Protein AF-A0A6B3HX49-F1 (afdb_monomer_lite)

Foldseek 3Di:
DDLPVPPPPVDDDDDPLLVVLLCVLCVQLVNNVVPPPDLVVDDPVSNVSNNSSSQSSNVDPDDDDDPCVVVCVSNVVVPD

pLDDT: mean 75.58, std 16.82, range [38.34, 94.12]

Structure (mmCIF, N/CA/C/O backbone):
data_AF-A0A6B3HX49-F1
#
_entry.id   AF-A0A6B3HX49-F1
#
loop_
_atom_site.group_PDB
_atom_site.id
_atom_site.type_symbol
_atom_site.label_atom_id
_atom_site.label_alt_id
_atom_site.label_comp_id
_atom_site.label_asym_id
_atom_site.label_entity_id
_atom_site.label_seq_id
_atom_site.pdbx_PDB_ins_code
_atom_site.Cartn_x
_atom_site.Cartn_y
_atom_site.Cartn_z
_atom_site.occupancy
_atom_site.B_iso_or_equiv
_atom_site.auth_seq_id
_atom_site.auth_comp_id
_atom_site.auth_asym_id
_atom_site.auth_atom_id
_atom_site.pdbx_PDB_model_num
ATOM 1 N N . ALA A 1 1 ? 9.279 8.193 0.865 1.00 51.38 1 ALA A N 1
ATOM 2 C CA . ALA A 1 1 ? 10.624 8.551 0.360 1.00 51.38 1 ALA A CA 1
ATOM 3 C C . ALA A 1 1 ? 11.599 7.377 0.130 1.00 51.38 1 ALA A C 1
ATOM 5 O O . ALA A 1 1 ? 12.621 7.634 -0.486 1.00 51.38 1 ALA A O 1
ATOM 6 N N . ARG A 1 2 ? 11.378 6.115 0.561 1.00 60.25 2 ARG A N 1
ATOM 7 C CA . ARG A 1 2 ? 12.379 5.028 0.356 1.00 60.25 2 ARG A CA 1
ATOM 8 C C . ARG A 1 2 ? 11.774 3.613 0.234 1.00 60.25 2 ARG A C 1
ATOM 10 O O . ARG A 1 2 ? 12.154 2.721 0.976 1.00 60.25 2 ARG A O 1
ATOM 17 N N . GLY A 1 3 ? 10.811 3.412 -0.670 1.00 55.59 3 GLY A N 1
ATOM 18 C CA . GLY A 1 3 ? 10.078 2.135 -0.782 1.00 55.59 3 GLY A CA 1
ATOM 19 C C . GLY A 1 3 ? 10.801 1.011 -1.542 1.00 55.59 3 GLY A C 1
ATOM 20 O O . GLY A 1 3 ? 10.601 -0.152 -1.227 1.00 55.59 3 GLY A O 1
ATOM 21 N N . ARG A 1 4 ? 11.676 1.332 -2.509 1.00 53.34 4 ARG A N 1
ATOM 22 C CA . ARG A 1 4 ? 12.282 0.340 -3.424 1.00 53.34 4 ARG A CA 1
ATOM 23 C C . ARG A 1 4 ? 13.811 0.276 -3.361 1.00 53.34 4 ARG A C 1
ATOM 25 O O . ARG A 1 4 ? 14.484 0.297 -4.383 1.00 53.34 4 ARG A O 1
ATOM 32 N N . TYR A 1 5 ? 14.375 0.213 -2.161 1.00 56.88 5 TYR A N 1
ATOM 33 C CA . TYR A 1 5 ? 15.831 0.141 -1.978 1.00 56.88 5 TYR A CA 1
ATOM 34 C C . TYR A 1 5 ? 16.504 -1.175 -2.456 1.00 56.88 5 TYR A C 1
ATOM 36 O O . TYR A 1 5 ? 17.657 -1.103 -2.872 1.00 56.88 5 TYR A O 1
ATOM 44 N N . PRO A 1 6 ? 15.850 -2.361 -2.500 1.00 58.91 6 PRO A N 1
ATOM 45 C CA . PRO A 1 6 ? 16.547 -3.594 -2.901 1.00 58.91 6 PRO A CA 1
ATOM 46 C C . PRO A 1 6 ? 16.628 -3.853 -4.417 1.00 58.91 6 PRO A C 1
ATOM 48 O O . PRO A 1 6 ? 17.394 -4.716 -4.831 1.00 58.91 6 PRO A O 1
ATOM 51 N N . HIS A 1 7 ? 15.876 -3.124 -5.254 1.00 48.91 7 HIS A N 1
ATOM 52 C CA . HIS A 1 7 ? 15.897 -3.296 -6.723 1.00 48.91 7 HIS A CA 1
ATOM 53 C C . HIS A 1 7 ? 16.670 -2.195 -7.462 1.00 48.91 7 HIS A C 1
ATOM 55 O O . HIS A 1 7 ? 16.718 -2.192 -8.693 1.00 48.91 7 HIS A O 1
ATOM 61 N N . GLN A 1 8 ? 17.303 -1.270 -6.734 1.00 48.34 8 GLN A N 1
ATOM 62 C CA . GLN A 1 8 ? 18.148 -0.230 -7.319 1.00 48.34 8 GLN A CA 1
ATOM 63 C C . GLN A 1 8 ? 19.513 -0.808 -7.712 1.00 48.34 8 GLN A C 1
ATOM 65 O O . GLN A 1 8 ? 20.542 -0.532 -7.102 1.00 48.34 8 GLN A O 1
ATOM 70 N N . GLY A 1 9 ? 19.528 -1.599 -8.786 1.00 50.44 9 GLY A N 1
ATOM 71 C CA . GLY A 1 9 ? 20.697 -1.609 -9.657 1.00 50.44 9 GLY A CA 1
ATOM 72 C C . GLY A 1 9 ? 20.913 -0.181 -10.162 1.00 50.44 9 GLY A C 1
ATOM 73 O O . GLY A 1 9 ? 19.941 0.498 -10.492 1.00 50.44 9 GLY A O 1
ATOM 74 N N . LEU A 1 10 ? 22.168 0.268 -10.207 1.00 50.72 10 LEU A N 1
ATOM 75 C CA . LEU A 1 10 ? 22.618 1.645 -10.482 1.00 50.72 10 LEU A CA 1
ATOM 76 C C . LEU A 1 10 ? 22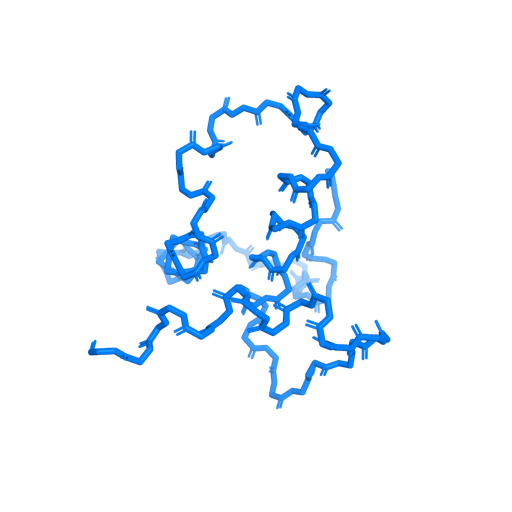.023 2.321 -11.749 1.00 50.72 10 LEU A C 1
ATOM 78 O O . LEU A 1 10 ? 22.302 3.489 -11.999 1.00 50.72 10 LEU A O 1
ATOM 82 N N . LEU A 1 11 ? 21.258 1.593 -12.572 1.00 48.44 11 LEU A N 1
ATOM 83 C CA . LEU A 1 11 ? 20.837 1.939 -13.932 1.00 48.44 11 LEU A CA 1
ATOM 84 C C . LEU A 1 11 ? 19.470 1.326 -14.330 1.00 48.44 11 LEU A C 1
ATOM 86 O O . LEU A 1 11 ? 19.332 0.841 -15.450 1.00 48.44 11 LEU A O 1
ATOM 90 N N . ARG A 1 12 ? 18.447 1.285 -13.461 1.00 48.91 12 ARG A N 1
ATOM 91 C CA . ARG A 1 12 ? 17.094 0.857 -13.892 1.00 48.91 12 ARG A CA 1
ATOM 92 C C . ARG A 1 12 ? 16.130 2.045 -13.962 1.00 48.91 12 ARG A C 1
ATOM 94 O O . ARG A 1 12 ? 15.704 2.568 -12.937 1.00 48.91 12 ARG A O 1
ATOM 101 N N . GLN A 1 13 ? 15.829 2.485 -15.186 1.00 53.44 13 GLN A N 1
ATOM 102 C CA . GLN A 1 13 ? 14.689 3.358 -15.480 1.00 53.44 13 GLN A CA 1
ATOM 103 C C . GLN A 1 13 ? 13.399 2.658 -15.040 1.00 53.44 13 GLN A C 1
ATOM 105 O O . GLN A 1 13 ? 13.272 1.452 -15.249 1.00 53.44 13 GLN A O 1
ATOM 110 N N . TRP A 1 14 ? 12.462 3.409 -14.450 1.00 60.31 14 TRP A N 1
ATOM 111 C CA . TRP A 1 14 ? 11.074 2.966 -14.289 1.00 60.31 14 TRP A CA 1
ATOM 112 C C . TRP A 1 14 ? 10.578 2.385 -15.613 1.00 60.31 14 TRP A C 1
ATOM 114 O O . TRP A 1 14 ? 10.598 3.073 -16.636 1.00 60.31 14 TRP A O 1
ATOM 124 N N . SER A 1 15 ? 10.195 1.114 -15.597 1.00 77.12 15 SER A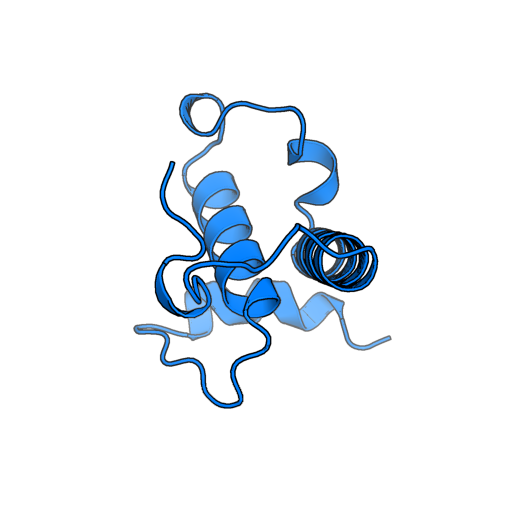 N 1
ATOM 125 C CA . SER A 1 15 ? 9.635 0.444 -16.764 1.00 77.12 15 SER A CA 1
ATOM 126 C C . SER A 1 15 ? 8.102 0.530 -16.747 1.00 77.12 15 SER A C 1
ATOM 128 O O . SER A 1 15 ? 7.508 0.621 -15.673 1.00 77.12 15 SER A O 1
ATOM 130 N N . PRO A 1 16 ? 7.431 0.432 -17.908 1.00 81.62 16 PRO A N 1
ATOM 131 C CA . PRO A 1 16 ? 5.975 0.255 -17.959 1.00 81.62 16 PRO A CA 1
ATOM 132 C C . PRO A 1 16 ? 5.490 -0.974 -17.168 1.00 81.62 16 PRO A C 1
ATOM 134 O O . PRO A 1 16 ? 4.350 -1.028 -16.714 1.00 81.62 16 PRO A O 1
ATOM 137 N N . GLU A 1 17 ? 6.362 -1.970 -16.990 1.00 83.94 17 GLU A N 1
ATOM 138 C CA . GLU A 1 17 ? 6.098 -3.135 -16.149 1.00 83.94 17 GLU A CA 1
ATOM 139 C C . GLU A 1 17 ? 6.052 -2.764 -14.660 1.00 83.94 17 GLU A C 1
ATOM 141 O O . GLU A 1 17 ? 5.139 -3.206 -13.965 1.00 83.94 17 GLU A O 1
ATOM 146 N N . ASP A 1 18 ? 6.964 -1.909 -14.181 1.00 83.19 18 ASP A N 1
ATOM 147 C CA . ASP A 1 18 ? 6.949 -1.420 -12.797 1.00 83.19 18 ASP A CA 1
ATOM 148 C C . ASP A 1 18 ? 5.650 -0.672 -12.479 1.00 83.19 18 ASP A C 1
ATOM 150 O O . ASP A 1 18 ? 5.073 -0.872 -11.412 1.00 83.19 18 ASP A O 1
ATOM 154 N N . GLU A 1 19 ? 5.179 0.159 -13.410 1.00 86.44 19 GLU A N 1
ATOM 155 C CA . GLU A 1 19 ? 3.940 0.927 -13.258 1.00 86.44 19 GLU A CA 1
ATOM 156 C C . GLU A 1 19 ? 2.712 0.011 -13.194 1.00 86.44 19 GLU A C 1
ATOM 158 O O . GLU A 1 19 ? 1.897 0.141 -12.280 1.00 86.44 19 GLU A O 1
ATOM 163 N N . ARG A 1 20 ? 2.628 -0.988 -14.085 1.00 90.12 20 ARG A N 1
ATOM 164 C CA . ARG A 1 20 ? 1.562 -2.002 -14.053 1.00 90.12 20 ARG A CA 1
ATOM 165 C C . ARG A 1 20 ? 1.533 -2.747 -12.718 1.00 90.12 20 ARG A C 1
ATOM 167 O O . ARG A 1 20 ? 0.474 -2.893 -12.119 1.00 90.12 20 ARG A O 1
ATOM 174 N N . VAL A 1 21 ? 2.691 -3.197 -12.239 1.00 89.25 21 VAL A N 1
ATOM 175 C CA . VAL A 1 21 ? 2.812 -3.950 -10.980 1.00 89.25 21 VAL A CA 1
ATOM 176 C C . VAL A 1 21 ? 2.420 -3.096 -9.777 1.00 89.25 21 VAL A C 1
ATOM 178 O O . VAL A 1 21 ? 1.775 -3.586 -8.847 1.00 89.25 21 VAL A O 1
ATOM 181 N N . VAL A 1 22 ? 2.799 -1.816 -9.780 1.00 89.62 22 VAL A N 1
ATOM 182 C CA . VAL A 1 22 ? 2.383 -0.863 -8.748 1.00 89.62 22 VAL A CA 1
ATOM 183 C C . VAL A 1 22 ? 0.868 -0.681 -8.774 1.00 89.62 22 VAL A C 1
ATOM 185 O O . VAL A 1 22 ? 0.251 -0.794 -7.717 1.00 89.62 22 VAL A O 1
ATOM 188 N N . GLN A 1 23 ? 0.266 -0.483 -9.948 1.00 91.25 23 GLN A N 1
ATOM 189 C CA . GLN A 1 23 ? -1.182 -0.330 -10.079 1.00 91.25 23 GLN A CA 1
ATOM 190 C C . GLN A 1 23 ? -1.936 -1.573 -9.592 1.00 91.25 23 GLN A C 1
ATOM 192 O O . GLN A 1 23 ? -2.788 -1.457 -8.717 1.00 91.25 23 GLN A O 1
ATOM 197 N N . GLU A 1 24 ? -1.545 -2.766 -10.045 1.00 90.56 24 GLU A N 1
ATOM 198 C CA . GLU A 1 24 ? -2.142 -4.032 -9.599 1.00 90.56 24 GLU A CA 1
ATOM 199 C C . GLU A 1 24 ? -2.041 -4.210 -8.082 1.00 90.56 24 GLU A C 1
ATOM 201 O O . GLU A 1 24 ? -2.991 -4.654 -7.440 1.00 90.56 24 GLU A O 1
ATOM 206 N N . SER A 1 25 ? -0.911 -3.823 -7.486 1.00 90.06 25 SER A N 1
ATOM 207 C CA . SER A 1 25 ? -0.715 -3.900 -6.035 1.00 90.06 25 SER A CA 1
ATOM 208 C C . SER A 1 25 ? -1.569 -2.883 -5.274 1.00 90.06 25 SER A C 1
ATOM 210 O O . SER A 1 25 ? -2.033 -3.176 -4.170 1.00 90.06 25 SER A O 1
ATOM 212 N N . MET A 1 26 ? -1.788 -1.692 -5.839 1.00 91.38 26 MET A N 1
ATOM 213 C CA . MET A 1 26 ? -2.672 -0.677 -5.262 1.00 91.38 26 MET A CA 1
ATOM 214 C C . MET A 1 26 ? -4.146 -1.082 -5.350 1.00 91.38 26 MET A C 1
ATOM 216 O O . MET A 1 26 ? -4.882 -0.892 -4.380 1.00 91.38 26 MET A O 1
ATOM 220 N N . ASP A 1 27 ? -4.561 -1.680 -6.465 1.00 90.94 27 ASP A N 1
ATOM 221 C CA . ASP A 1 27 ? -5.918 -2.197 -6.659 1.00 90.94 27 ASP A CA 1
ATOM 222 C C . ASP A 1 27 ? -6.185 -3.364 -5.698 1.00 90.94 27 ASP A C 1
ATOM 224 O O . ASP A 1 27 ? -7.152 -3.347 -4.939 1.00 90.94 27 ASP A O 1
ATOM 228 N N . SER A 1 28 ? -5.243 -4.309 -5.628 1.00 87.19 28 SER A N 1
ATOM 229 C CA . SER A 1 28 ? -5.263 -5.478 -4.735 1.00 87.19 28 SER A CA 1
ATOM 230 C C . SER A 1 28 ? -5.396 -5.127 -3.251 1.00 87.19 28 SER A C 1
ATOM 232 O O . SER A 1 28 ? -5.888 -5.915 -2.451 1.00 87.19 28 SER A O 1
ATOM 234 N N . THR A 1 29 ? -4.923 -3.950 -2.852 1.00 87.00 29 THR A N 1
ATOM 235 C CA . THR A 1 29 ? -4.947 -3.505 -1.451 1.00 87.00 29 THR A CA 1
ATOM 236 C C . THR A 1 29 ? -5.983 -2.415 -1.185 1.00 87.00 29 THR A C 1
ATOM 238 O O . THR A 1 29 ? -6.061 -1.908 -0.061 1.00 87.00 29 THR A O 1
ATOM 241 N N . GLY A 1 30 ? -6.782 -2.046 -2.193 1.00 89.44 30 GLY A N 1
ATOM 242 C CA . GLY A 1 30 ? -7.810 -1.012 -2.084 1.00 89.44 30 GLY A CA 1
ATOM 243 C C . GLY A 1 30 ? -7.242 0.364 -1.729 1.00 89.44 30 GLY A C 1
ATOM 244 O O . GLY A 1 30 ? -7.807 1.073 -0.894 1.00 89.44 30 GLY A O 1
ATOM 245 N N . VAL A 1 31 ? -6.083 0.723 -2.292 1.00 92.44 31 VAL A N 1
ATOM 246 C CA . VAL A 1 31 ? -5.421 2.022 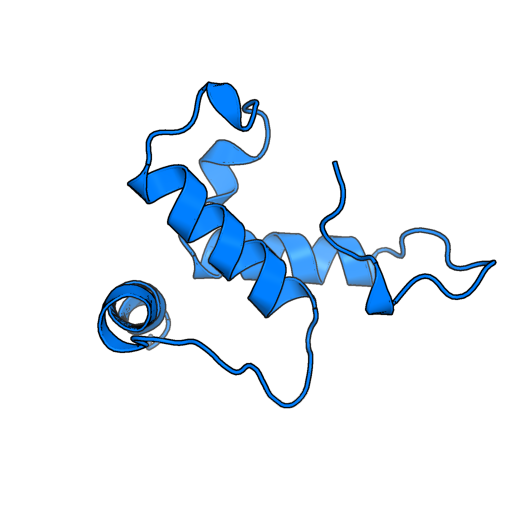-2.059 1.00 92.44 31 VAL A CA 1
ATOM 247 C C . VAL A 1 31 ? -5.197 2.837 -3.328 1.00 92.44 31 VAL A C 1
ATOM 249 O O . VAL A 1 31 ? -4.587 3.898 -3.246 1.00 92.44 31 VAL A O 1
ATOM 252 N N . ALA A 1 32 ? -5.699 2.393 -4.482 1.00 93.00 32 ALA A N 1
ATOM 253 C CA . ALA A 1 32 ? -5.562 3.124 -5.744 1.00 93.00 32 ALA A CA 1
ATOM 254 C C . ALA A 1 32 ? -6.091 4.568 -5.658 1.00 93.00 32 ALA A C 1
ATOM 256 O O . ALA A 1 32 ? -5.451 5.498 -6.134 1.00 93.00 32 ALA A O 1
ATOM 257 N N . GLU A 1 33 ? -7.198 4.784 -4.943 1.00 93.69 33 GLU A N 1
ATOM 258 C CA . GLU A 1 33 ? -7.775 6.112 -4.671 1.00 93.69 33 GLU A CA 1
ATOM 259 C C . GLU A 1 33 ? -6.886 7.032 -3.811 1.00 93.69 33 GLU A C 1
ATOM 261 O O . GLU A 1 33 ? -7.145 8.228 -3.689 1.00 93.69 33 GLU A O 1
ATOM 266 N N . LEU A 1 34 ? -5.847 6.481 -3.180 1.00 94.12 34 LEU A N 1
ATOM 267 C CA . LEU A 1 34 ? -4.906 7.208 -2.332 1.00 94.12 34 LEU A CA 1
ATOM 268 C C . LEU A 1 34 ? -3.624 7.593 -3.082 1.00 94.12 34 LEU A C 1
ATOM 270 O O . LEU A 1 34 ? -2.762 8.223 -2.472 1.00 94.12 34 LEU A O 1
ATOM 274 N N . ALA A 1 35 ? -3.483 7.226 -4.361 1.00 91.62 35 ALA A N 1
ATOM 275 C CA . ALA A 1 35 ? -2.249 7.394 -5.132 1.00 91.62 35 ALA A CA 1
ATOM 276 C C . ALA A 1 35 ? -1.763 8.854 -5.202 1.00 91.62 35 ALA A C 1
ATOM 278 O O . ALA A 1 35 ? -0.560 9.102 -5.128 1.00 91.62 35 ALA A O 1
ATOM 279 N N . ASP A 1 36 ? -2.694 9.809 -5.264 1.00 93.19 36 ASP A N 1
ATOM 280 C CA . ASP A 1 36 ? -2.396 11.245 -5.360 1.00 93.19 36 ASP A CA 1
ATOM 281 C C . ASP A 1 36 ? -2.259 11.947 -3.998 1.00 93.19 36 ASP A C 1
ATOM 283 O O . ASP A 1 36 ? -2.034 13.157 -3.935 1.00 93.19 36 ASP A O 1
ATOM 287 N N . ARG A 1 37 ? -2.419 11.214 -2.890 1.00 93.31 37 ARG A N 1
ATOM 288 C CA . ARG A 1 37 ? -2.395 11.776 -1.533 1.00 93.31 37 ARG A CA 1
ATOM 289 C C . ARG A 1 37 ? -1.015 11.659 -0.907 1.00 93.31 37 ARG A C 1
ATOM 291 O O . ARG A 1 37 ? -0.307 10.665 -1.086 1.00 93.31 37 ARG A O 1
ATOM 298 N N . TYR A 1 38 ? -0.646 12.645 -0.094 1.00 91.69 38 TYR A N 1
ATOM 299 C CA . TYR A 1 38 ? 0.591 12.547 0.670 1.00 91.69 38 TYR A CA 1
ATOM 300 C C . TYR A 1 38 ? 0.438 11.570 1.844 1.00 91.69 38 TYR A C 1
ATOM 302 O O . TYR A 1 38 ? -0.632 11.396 2.425 1.00 91.69 38 TYR A O 1
ATOM 310 N N . VAL A 1 39 ? 1.537 10.901 2.209 1.00 86.38 39 VAL A N 1
ATOM 311 C CA . VAL A 1 39 ? 1.548 9.835 3.231 1.00 86.38 39 VAL A CA 1
ATOM 312 C C . VAL A 1 39 ? 1.125 10.337 4.619 1.00 86.38 39 VAL A C 1
ATOM 314 O O . VAL A 1 39 ? 0.594 9.565 5.415 1.00 86.38 39 VAL A O 1
ATOM 317 N N . ASP A 1 40 ? 1.375 11.606 4.927 1.00 91.31 40 ASP A N 1
ATOM 318 C CA . ASP A 1 40 ? 0.978 12.278 6.168 1.00 91.31 40 ASP A CA 1
ATOM 319 C C . ASP A 1 40 ? -0.517 12.624 6.228 1.00 91.31 40 ASP A C 1
ATOM 321 O O . ASP A 1 40 ? -1.052 12.812 7.319 1.00 91.31 40 ASP A O 1
ATOM 325 N N . GLU A 1 41 ? -1.215 12.619 5.092 1.00 93.25 41 GLU A N 1
ATOM 326 C CA . GLU A 1 41 ? -2.670 12.790 5.017 1.00 93.25 41 GLU A CA 1
ATOM 327 C C . GLU A 1 41 ? -3.429 11.465 5.226 1.00 93.25 41 GLU A C 1
ATOM 329 O O . GLU A 1 41 ? -4.659 11.449 5.356 1.00 93.25 41 GLU A O 1
ATOM 334 N N . LEU A 1 42 ? -2.718 10.334 5.232 1.00 91.81 42 LEU A N 1
ATOM 335 C CA . LEU A 1 42 ? -3.305 9.007 5.378 1.00 91.81 42 LEU A CA 1
ATOM 336 C C . LEU A 1 42 ? -3.577 8.676 6.847 1.00 91.81 42 LEU A C 1
ATOM 338 O O . LEU A 1 42 ? -2.742 8.889 7.729 1.00 91.81 42 LEU A O 1
ATOM 342 N N . SER A 1 43 ? -4.727 8.056 7.111 1.00 92.75 43 SER A N 1
ATOM 343 C CA . SER A 1 43 ? -4.994 7.456 8.419 1.00 92.75 43 SER A CA 1
ATOM 344 C C . SER A 1 43 ? -4.002 6.322 8.720 1.00 92.75 43 SER A C 1
ATOM 346 O O . SER A 1 43 ? -3.376 5.762 7.816 1.00 92.75 43 SER A O 1
ATOM 348 N N . GLY A 1 44 ? -3.879 5.922 9.991 1.00 89.56 44 GLY A N 1
ATOM 349 C CA . GLY A 1 44 ? -2.997 4.813 10.381 1.00 89.56 44 GLY A CA 1
ATOM 350 C C . GLY A 1 44 ? -3.266 3.522 9.594 1.00 89.56 44 GLY A C 1
ATOM 351 O O . GLY A 1 44 ? -2.327 2.909 9.090 1.00 89.56 44 GLY A O 1
ATOM 352 N N . GLY A 1 45 ? -4.545 3.175 9.405 1.00 87.88 45 GLY A N 1
ATOM 353 C CA . GLY A 1 45 ? -4.957 2.016 8.608 1.00 87.88 45 GLY A CA 1
ATOM 354 C C . GLY A 1 45 ? -4.700 2.187 7.107 1.00 87.88 45 GLY A C 1
ATOM 355 O O . GLY A 1 45 ? -4.228 1.259 6.459 1.00 87.88 45 GLY A O 1
ATOM 356 N N . GLN A 1 46 ? -4.924 3.381 6.546 1.00 91.31 46 GLN A N 1
ATOM 357 C CA . GLN A 1 46 ? -4.596 3.666 5.140 1.00 91.31 46 GLN A CA 1
ATOM 358 C C . GLN A 1 46 ? -3.092 3.537 4.879 1.00 91.31 46 GLN A C 1
ATOM 360 O O . GLN A 1 46 ? -2.682 2.882 3.924 1.00 91.31 46 GLN A O 1
ATOM 365 N N . ARG A 1 47 ? -2.258 4.093 5.764 1.00 90.31 47 ARG A N 1
ATOM 366 C CA . ARG A 1 47 ? -0.798 3.985 5.674 1.00 90.31 47 ARG A CA 1
ATOM 367 C C . ARG A 1 47 ? -0.325 2.535 5.759 1.00 90.31 47 ARG A C 1
ATOM 369 O O . ARG A 1 47 ? 0.604 2.159 5.049 1.00 90.31 47 ARG A O 1
ATOM 376 N N . GLN A 1 48 ? -0.967 1.724 6.598 1.00 86.81 48 GLN A N 1
ATOM 377 C CA . GLN A 1 48 ? -0.690 0.293 6.684 1.00 86.81 48 GLN A CA 1
ATOM 378 C C . GLN A 1 48 ? -1.020 -0.424 5.368 1.00 86.81 48 GLN A C 1
ATOM 380 O O . GLN A 1 48 ? -0.175 -1.158 4.862 1.00 86.81 48 GLN A O 1
ATOM 385 N N . ARG A 1 49 ? -2.189 -0.167 4.762 1.00 88.06 49 ARG A N 1
ATOM 386 C CA . ARG A 1 49 ? -2.548 -0.756 3.458 1.00 88.06 49 ARG A CA 1
ATOM 387 C C . ARG A 1 49 ? -1.594 -0.340 2.342 1.00 88.06 49 ARG A C 1
ATOM 389 O O . ARG A 1 49 ? -1.139 -1.190 1.586 1.00 88.06 49 ARG A O 1
ATOM 396 N N . VAL A 1 50 ? -1.210 0.937 2.294 1.00 90.06 50 VAL A N 1
ATOM 397 C CA . VAL A 1 50 ? -0.203 1.434 1.340 1.00 90.06 50 VAL A CA 1
ATOM 398 C C . VAL A 1 50 ? 1.146 0.738 1.545 1.00 90.06 50 VAL A C 1
ATOM 400 O O . VAL A 1 50 ? 1.839 0.438 0.577 1.00 90.06 50 VAL A O 1
ATOM 403 N N . TRP A 1 51 ? 1.524 0.425 2.786 1.00 88.00 51 TRP A N 1
ATOM 404 C CA . TRP A 1 51 ? 2.744 -0.334 3.061 1.00 88.00 51 TRP A CA 1
ATOM 405 C C . TRP A 1 51 ? 2.682 -1.773 2.535 1.00 88.00 51 TRP A C 1
ATOM 407 O O . TRP A 1 51 ? 3.652 -2.238 1.937 1.00 88.00 51 TRP A O 1
ATOM 417 N N . ILE A 1 52 ? 1.535 -2.444 2.672 1.00 86.38 52 ILE A N 1
ATOM 418 C CA . ILE A 1 52 ? 1.308 -3.772 2.081 1.00 86.38 52 ILE A CA 1
ATOM 419 C C . ILE A 1 52 ? 1.381 -3.690 0.553 1.00 86.38 52 ILE A C 1
ATOM 421 O O . ILE A 1 52 ? 2.079 -4.492 -0.059 1.00 86.38 52 ILE A O 1
ATOM 425 N N . ALA A 1 53 ? 0.737 -2.692 -0.061 1.00 89.00 53 ALA A N 1
ATOM 426 C CA . ALA A 1 53 ? 0.786 -2.469 -1.508 1.00 89.00 53 ALA A CA 1
ATOM 427 C C . ALA A 1 53 ? 2.231 -2.318 -1.997 1.00 89.00 53 ALA A C 1
ATOM 429 O O . ALA A 1 53 ? 2.645 -2.963 -2.956 1.00 89.00 53 ALA A O 1
ATOM 430 N N . MET A 1 54 ? 3.029 -1.514 -1.286 1.00 87.56 54 MET A N 1
ATOM 431 C CA . MET A 1 54 ? 4.452 -1.352 -1.577 1.00 87.56 54 MET A CA 1
ATOM 432 C C . MET A 1 54 ? 5.216 -2.672 -1.461 1.00 87.56 54 MET A C 1
ATOM 434 O O . MET A 1 54 ? 6.062 -2.932 -2.309 1.00 87.56 54 MET A O 1
ATOM 438 N N . ALA A 1 55 ? 4.935 -3.491 -0.444 1.00 86.81 55 ALA A N 1
ATOM 439 C CA . ALA A 1 55 ? 5.585 -4.784 -0.250 1.00 86.81 55 ALA A CA 1
ATOM 440 C C . ALA A 1 55 ? 5.222 -5.796 -1.351 1.00 86.81 55 ALA A C 1
ATOM 442 O O . ALA A 1 55 ? 6.113 -6.466 -1.872 1.00 86.81 55 ALA A O 1
ATOM 443 N N . LEU A 1 56 ? 3.947 -5.866 -1.749 1.00 85.19 56 LEU A N 1
ATOM 444 C CA . LEU A 1 56 ? 3.469 -6.715 -2.849 1.00 85.19 56 LEU A CA 1
ATOM 445 C C . LEU A 1 56 ? 4.076 -6.299 -4.190 1.00 85.19 56 LEU A C 1
ATOM 447 O O . LEU A 1 56 ? 4.528 -7.148 -4.960 1.00 85.19 56 LEU A O 1
ATOM 451 N N . ALA A 1 57 ? 4.185 -4.991 -4.427 1.00 88.19 57 ALA A N 1
ATOM 452 C CA . ALA A 1 57 ? 4.726 -4.457 -5.668 1.00 88.19 57 ALA A CA 1
ATOM 453 C C . ALA A 1 57 ? 6.212 -4.810 -5.881 1.00 88.19 57 ALA A C 1
ATOM 455 O O . ALA A 1 57 ? 6.715 -4.683 -6.994 1.00 88.19 57 ALA A O 1
ATOM 456 N N . GLN A 1 58 ? 6.925 -5.264 -4.843 1.00 84.06 58 GLN A N 1
ATOM 457 C CA . GLN A 1 58 ? 8.298 -5.761 -4.975 1.00 84.06 58 GLN A CA 1
ATOM 458 C C . GLN A 1 58 ? 8.381 -7.083 -5.753 1.00 84.06 58 GLN A C 1
ATOM 460 O O . GLN A 1 58 ? 9.474 -7.442 -6.180 1.00 84.06 58 GLN A O 1
ATOM 465 N N . GLN A 1 59 ? 7.265 -7.815 -5.908 1.00 81.44 59 GLN A N 1
ATOM 466 C CA . GLN A 1 59 ? 7.209 -9.131 -6.565 1.00 81.44 59 GLN A CA 1
ATOM 467 C C . GLN A 1 59 ? 8.299 -10.101 -6.077 1.00 81.44 59 GLN A C 1
ATOM 469 O O . GLN A 1 59 ? 8.844 -10.909 -6.831 1.00 81.44 59 GLN A O 1
ATOM 474 N N . THR A 1 60 ? 8.641 -10.015 -4.792 1.00 73.88 60 THR A N 1
ATOM 475 C CA . THR A 1 60 ? 9.629 -10.899 -4.176 1.00 73.88 60 THR A CA 1
ATOM 476 C C . THR A 1 60 ? 9.002 -12.281 -3.962 1.00 73.88 60 THR A C 1
ATOM 478 O O . THR A 1 60 ? 7.865 -12.361 -3.500 1.00 73.88 60 THR A O 1
ATOM 481 N N . PRO A 1 61 ? 9.733 -13.382 -4.216 1.00 70.62 61 PRO A N 1
ATOM 482 C CA . PRO A 1 61 ? 9.216 -14.745 -4.042 1.00 70.62 61 PRO A CA 1
ATOM 483 C C . PRO A 1 61 ? 8.871 -15.119 -2.588 1.00 70.62 61 PRO A C 1
ATOM 485 O O . PRO A 1 61 ? 8.233 -16.141 -2.357 1.00 70.62 61 PRO A O 1
ATOM 488 N N . LEU A 1 62 ? 9.305 -14.326 -1.604 1.00 76.69 62 LEU A N 1
ATOM 489 C CA . LEU A 1 62 ? 9.031 -14.522 -0.185 1.00 76.69 62 LEU A CA 1
ATOM 490 C C . LEU A 1 62 ? 8.886 -13.171 0.528 1.00 76.69 62 LEU A C 1
ATOM 492 O O . LEU A 1 62 ? 9.795 -12.342 0.486 1.00 76.69 62 LEU A O 1
ATOM 496 N N . LEU A 1 63 ? 7.772 -12.981 1.232 1.00 75.44 63 LEU A N 1
ATOM 497 C CA . LEU A 1 63 ? 7.526 -11.833 2.102 1.00 75.44 63 LEU A CA 1
ATOM 498 C C . LEU A 1 63 ? 7.347 -12.327 3.541 1.00 75.44 63 LEU A C 1
ATOM 500 O O . LEU A 1 63 ? 6.499 -13.174 3.806 1.00 75.44 63 LEU A O 1
ATOM 504 N N . LEU A 1 64 ? 8.150 -11.801 4.466 1.00 78.75 64 LEU A N 1
ATOM 505 C CA . LEU A 1 64 ? 8.022 -12.066 5.899 1.00 78.75 64 LEU A CA 1
ATOM 506 C C . LEU A 1 64 ? 7.255 -10.909 6.538 1.00 78.75 64 LEU A C 1
ATOM 508 O O . LEU A 1 64 ? 7.734 -9.775 6.544 1.00 78.75 64 LEU A O 1
ATOM 512 N N . LEU A 1 65 ? 6.068 -11.210 7.054 1.00 76.69 65 LEU A N 1
ATOM 513 C CA . LEU A 1 65 ? 5.233 -10.283 7.808 1.00 76.69 65 LEU A CA 1
ATOM 514 C C . LEU A 1 65 ? 5.172 -10.769 9.251 1.00 76.69 65 LEU A C 1
ATOM 516 O O . LEU A 1 65 ? 4.868 -11.936 9.492 1.00 76.69 65 LEU A O 1
ATOM 520 N N . ASP A 1 66 ? 5.464 -9.878 10.190 1.00 76.62 66 ASP A N 1
ATOM 521 C CA . ASP A 1 66 ? 5.227 -10.138 11.607 1.00 76.62 66 ASP A CA 1
ATOM 522 C C . ASP A 1 66 ? 3.754 -9.815 11.906 1.00 76.62 66 ASP A C 1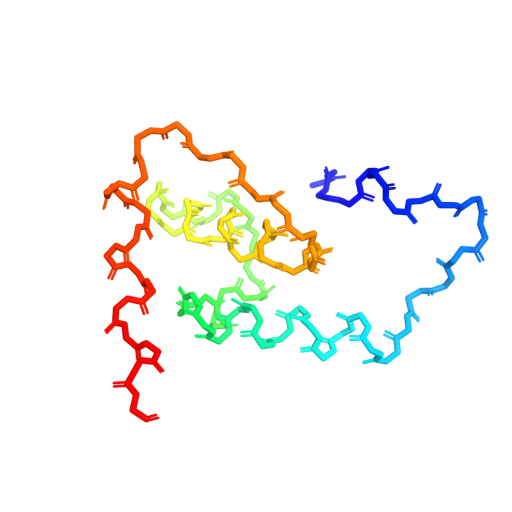
ATOM 524 O O . ASP A 1 66 ? 3.287 -8.757 11.491 1.00 76.62 66 ASP A O 1
ATOM 528 N N . GLU A 1 67 ? 3.016 -10.720 12.558 1.00 72.06 67 GLU A N 1
ATOM 529 C CA . GLU A 1 67 ? 1.555 -10.643 12.815 1.00 72.06 67 GLU A CA 1
ATOM 530 C C . GLU A 1 67 ? 0.627 -10.647 11.563 1.00 72.06 67 GLU A C 1
ATOM 532 O O . GLU A 1 67 ? -0.240 -9.777 11.416 1.00 72.06 67 GLU A O 1
ATOM 537 N N . PRO A 1 68 ? 0.738 -11.643 10.651 1.00 58.12 68 PRO A N 1
ATOM 538 C CA . PRO A 1 68 ? 0.152 -11.630 9.301 1.00 58.12 68 PRO A CA 1
ATOM 539 C C . PRO A 1 68 ? -1.3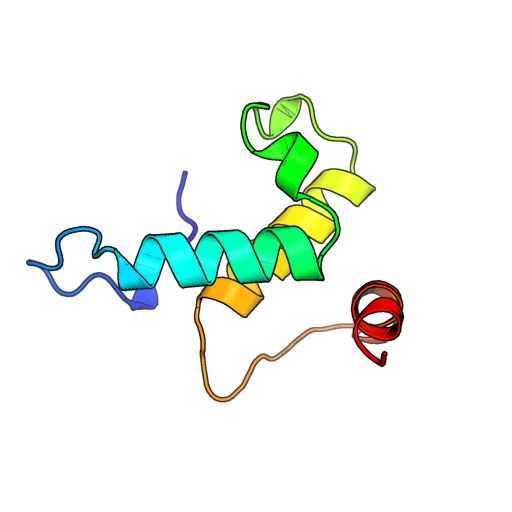79 -11.546 9.254 1.00 58.12 68 PRO A C 1
ATOM 541 O O . PRO A 1 68 ? -1.927 -11.056 8.270 1.00 58.12 68 PRO A O 1
ATOM 544 N N . THR A 1 69 ? -2.088 -11.983 10.294 1.00 61.09 69 THR A N 1
ATOM 545 C CA . THR A 1 69 ? -3.560 -11.942 10.368 1.00 61.09 69 THR A CA 1
ATOM 546 C C . THR A 1 69 ? -4.109 -10.523 10.293 1.00 61.09 69 THR A C 1
ATOM 548 O O . THR A 1 69 ? -5.113 -10.300 9.631 1.00 61.09 69 THR A O 1
ATOM 551 N N . THR A 1 70 ? -3.401 -9.540 10.853 1.00 62.53 70 THR A N 1
ATOM 552 C CA . THR A 1 70 ? -3.786 -8.121 10.740 1.00 62.53 70 THR A CA 1
ATOM 553 C C . THR A 1 70 ? -3.679 -7.604 9.294 1.00 62.53 70 THR A C 1
ATOM 555 O O . THR A 1 70 ? -4.283 -6.592 8.942 1.00 62.53 70 THR A O 1
ATOM 558 N N . PHE A 1 71 ? -2.896 -8.273 8.441 1.00 60.47 71 PHE A N 1
ATOM 559 C CA . PHE A 1 71 ? -2.585 -7.839 7.075 1.00 60.47 71 PHE A CA 1
ATOM 560 C C . PHE A 1 71 ? -3.318 -8.671 6.005 1.00 60.47 71 PHE A C 1
ATOM 562 O O . PHE A 1 71 ? -3.665 -8.136 4.954 1.00 60.47 71 PHE A O 1
ATOM 569 N N . LEU A 1 72 ? -3.578 -9.957 6.269 1.00 58.50 72 LEU A N 1
ATOM 570 C CA . LEU A 1 72 ? -4.218 -10.908 5.348 1.00 58.50 72 LEU A CA 1
ATOM 571 C C . LEU A 1 72 ? -5.723 -10.678 5.166 1.00 58.50 72 LEU A C 1
ATOM 573 O O . LEU A 1 72 ? -6.254 -11.036 4.116 1.00 58.50 72 LEU A O 1
ATOM 577 N N . ASP A 1 73 ? -6.413 -10.044 6.120 1.00 60.72 73 ASP A N 1
ATOM 578 C CA . ASP A 1 73 ? -7.830 -9.666 5.963 1.00 60.72 73 ASP A CA 1
ATOM 579 C C . ASP A 1 73 ? -8.064 -8.768 4.730 1.00 60.72 73 ASP A C 1
ATOM 581 O O . ASP A 1 73 ? -9.153 -8.745 4.165 1.00 60.72 73 ASP A O 1
ATOM 585 N N . ILE A 1 74 ? -7.024 -8.065 4.266 1.00 57.62 74 ILE A N 1
ATOM 586 C CA . ILE A 1 74 ? -7.067 -7.194 3.083 1.00 57.62 74 ILE A CA 1
ATOM 587 C C . ILE A 1 74 ? -6.962 -8.009 1.782 1.00 57.62 74 ILE A C 1
ATOM 589 O O . ILE A 1 74 ? -7.553 -7.626 0.778 1.00 57.62 74 ILE A O 1
ATOM 593 N N . GLN A 1 75 ? -6.258 -9.149 1.793 1.00 51.75 75 GLN A N 1
ATOM 594 C CA . GLN A 1 75 ? -6.120 -10.026 0.620 1.00 51.75 75 GLN A CA 1
ATOM 595 C C . GLN A 1 75 ? -7.332 -10.936 0.387 1.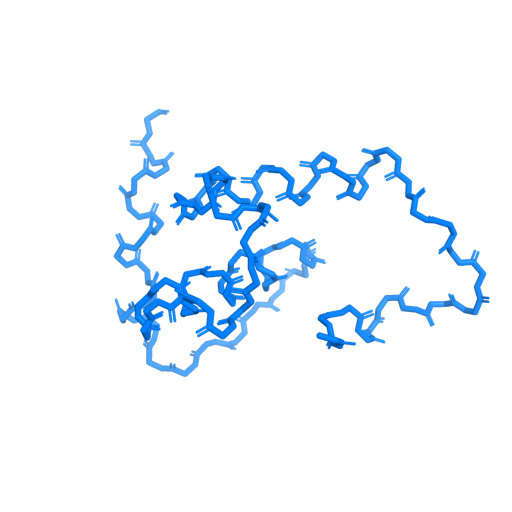00 51.75 75 GLN A C 1
ATOM 597 O O . GLN A 1 75 ? -7.532 -11.385 -0.738 1.00 51.75 75 GLN A O 1
ATOM 602 N N . HIS A 1 76 ? -8.183 -11.167 1.394 1.00 52.94 76 HIS A N 1
ATOM 603 C CA . HIS A 1 76 ? -9.394 -11.991 1.248 1.00 52.94 76 HIS A CA 1
ATOM 604 C C . HIS A 1 76 ? -10.459 -11.390 0.302 1.00 52.94 76 HIS A C 1
ATOM 606 O O . HIS A 1 76 ? -11.495 -12.010 0.082 1.00 52.94 76 HIS A O 1
ATOM 612 N N . GLN A 1 77 ? -10.225 -10.204 -0.276 1.00 50.38 77 GLN A N 1
ATOM 613 C CA . GLN A 1 77 ? -11.060 -9.622 -1.336 1.00 50.38 77 GLN A CA 1
ATOM 614 C C . GLN A 1 77 ? -10.598 -9.963 -2.766 1.00 50.38 77 GLN A C 1
ATOM 616 O O . GLN A 1 77 ? -11.301 -9.603 -3.705 1.00 50.38 77 GLN A O 1
ATOM 621 N N . ILE A 1 78 ? -9.458 -10.647 -2.946 1.00 49.22 78 ILE A N 1
ATOM 622 C CA . ILE A 1 78 ? -8.896 -10.964 -4.277 1.00 49.22 78 ILE A CA 1
ATOM 623 C C . ILE A 1 78 ? -9.371 -12.320 -4.832 1.00 49.22 78 ILE A C 1
ATOM 625 O O . ILE A 1 78 ? -9.200 -12.582 -6.018 1.00 49.22 78 ILE A O 1
ATOM 629 N N . ASP A 1 79 ? -10.049 -13.153 -4.041 1.00 39.50 79 ASP A N 1
ATOM 630 C CA . ASP A 1 79 ? -10.663 -14.386 -4.553 1.00 39.50 79 ASP A CA 1
ATOM 631 C C . ASP A 1 79 ? -12.081 -14.131 -5.109 1.00 39.50 79 ASP A C 1
ATOM 633 O O . ASP A 1 79 ? -13.070 -14.443 -4.442 1.00 39.50 79 ASP A O 1
ATOM 637 N N . VAL A 1 80 ? -12.170 -13.585 -6.336 1.00 38.34 80 VAL A N 1
ATOM 638 C CA . VAL A 1 80 ? -13.262 -13.803 -7.323 1.00 38.34 80 VAL A CA 1
ATOM 639 C C . VAL A 1 80 ? -12.710 -13.732 -8.746 1.00 38.34 80 VAL A C 1
ATOM 641 O O . VAL A 1 80 ? -12.109 -12.693 -9.095 1.00 38.34 80 VAL A O 1
#

Radius of gyration: 13.15 Å; chains: 1; bounding box: 36×28×31 Å

Secondary structure (DSSP, 8-state):
--S-GGG--TT-PPPHHHHHHHHHHHHHTT-GGGTTS-GGGS-HHHHHHHHHHHHHTT--S----SSTHHHHTTGGG---

Sequence (80 aa):
ARGRYPHQGLLRQWSPEDERVVQESMDSTGVAELADRYVDELSGGQRQRVWIAMALAQQTPLLLLDEPTTFLDIQHQIDV